Protein AF-X8CDP2-F1 (afdb_monomer_lite)

Sequence (83 aa):
METLIDYLRAWEAQRPDQILFRFVDVEGRELEHYTYQSFAERTRELAAYLFAEAALRPGDRALLVYPRDWRWSRHSSPAPASG

Structure (mmCIF, N/CA/C/O backbone):
data_AF-X8CDP2-F1
#
_entry.id   AF-X8CDP2-F1
#
loop_
_atom_site.group_PDB
_atom_site.id
_atom_site.type_symbol
_atom_site.label_atom_id
_atom_site.label_alt_id
_atom_site.label_comp_id
_atom_site.label_asym_id
_atom_site.label_entity_id
_atom_site.label_seq_id
_atom_site.pdbx_PDB_ins_code
_atom_site.Cartn_x
_atom_site.Cartn_y
_atom_site.Cartn_z
_atom_site.occupancy
_atom_site.B_iso_or_equiv
_atom_site.auth_seq_id
_atom_site.auth_comp_id
_atom_site.auth_asym_id
_atom_site.auth_atom_id
_atom_site.pdbx_PDB_model_num
ATOM 1 N N . MET A 1 1 ? 0.481 -22.233 3.471 1.00 64.19 1 MET A N 1
ATOM 2 C CA . MET A 1 1 ? 1.335 -21.294 4.224 1.00 64.19 1 MET A CA 1
ATOM 3 C C . MET A 1 1 ? 0.658 -19.949 4.137 1.00 64.19 1 MET A C 1
ATOM 5 O O . MET A 1 1 ? 0.453 -19.496 3.021 1.00 64.19 1 MET A O 1
ATOM 9 N N . GLU A 1 2 ? 0.223 -19.393 5.264 1.00 83.44 2 GLU A N 1
ATOM 10 C CA . GLU A 1 2 ? -0.410 -18.071 5.280 1.00 83.44 2 GLU A CA 1
ATOM 11 C C . GLU A 1 2 ? 0.671 -16.993 5.171 1.00 83.44 2 GLU A C 1
ATOM 13 O O . GLU A 1 2 ? 1.703 -17.058 5.843 1.00 83.44 2 GLU A O 1
ATOM 18 N N . THR A 1 3 ? 0.460 -16.035 4.275 1.00 92.75 3 THR A N 1
ATOM 19 C CA . THR A 1 3 ? 1.324 -14.869 4.092 1.00 92.75 3 THR A CA 1
ATOM 20 C C . THR A 1 3 ? 0.774 -13.676 4.869 1.00 92.75 3 THR A C 1
ATOM 22 O O . THR A 1 3 ? -0.401 -13.632 5.229 1.00 92.75 3 THR A O 1
ATOM 25 N N . LEU A 1 4 ? 1.600 -12.647 5.071 1.00 91.62 4 LEU A N 1
ATOM 26 C CA . LEU A 1 4 ? 1.138 -11.365 5.618 1.00 91.62 4 LEU A CA 1
ATOM 27 C C . LEU A 1 4 ? -0.064 -10.801 4.835 1.00 91.62 4 LEU A C 1
ATOM 29 O O . LEU A 1 4 ? -0.983 -10.240 5.426 1.00 91.62 4 LEU A O 1
ATOM 33 N N . ILE A 1 5 ? -0.070 -10.977 3.510 1.00 91.88 5 ILE A N 1
ATOM 34 C CA . ILE A 1 5 ? -1.145 -10.496 2.637 1.00 91.88 5 ILE A CA 1
ATOM 35 C C . ILE A 1 5 ? -2.457 -11.241 2.904 1.00 91.88 5 ILE A C 1
ATOM 37 O O . ILE A 1 5 ? -3.522 -10.628 2.837 1.00 91.88 5 ILE A O 1
ATOM 41 N N . ASP A 1 6 ? -2.400 -12.528 3.252 1.00 94.25 6 ASP A N 1
ATOM 42 C CA . ASP A 1 6 ? -3.599 -13.315 3.559 1.00 94.25 6 ASP A CA 1
ATOM 43 C C . ASP A 1 6 ? -4.283 -12.811 4.837 1.00 94.25 6 ASP A C 1
ATOM 45 O O . ASP A 1 6 ? -5.499 -12.618 4.846 1.00 94.25 6 ASP A O 1
ATOM 49 N N . TYR A 1 7 ? -3.509 -12.475 5.875 1.00 94.00 7 TYR A N 1
ATOM 50 C CA . TYR A 1 7 ? -4.052 -11.856 7.090 1.00 94.00 7 TYR A CA 1
ATOM 51 C C . TYR A 1 7 ? -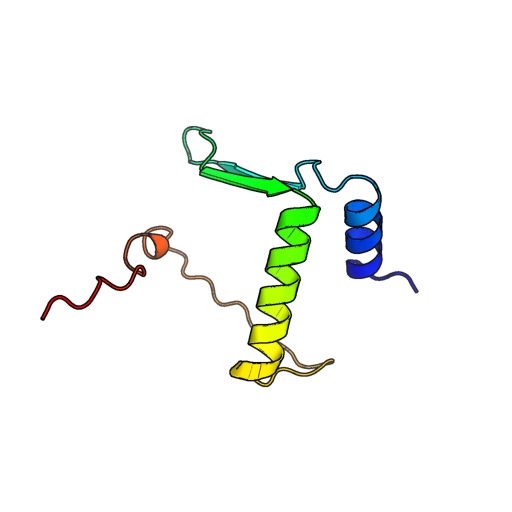4.658 -10.475 6.825 1.00 94.00 7 TYR A C 1
ATOM 53 O O . TYR A 1 7 ? -5.742 -10.172 7.323 1.00 94.00 7 TYR A O 1
ATOM 61 N N . LEU A 1 8 ? -3.994 -9.647 6.012 1.00 92.81 8 LEU A N 1
ATOM 62 C CA . LEU A 1 8 ? -4.506 -8.321 5.655 1.00 92.81 8 LEU A CA 1
ATOM 63 C C . LEU A 1 8 ? -5.841 -8.412 4.905 1.00 92.81 8 LEU A C 1
ATOM 65 O O . LEU A 1 8 ? -6.766 -7.673 5.232 1.00 92.81 8 LEU A O 1
ATOM 69 N N . ARG A 1 9 ? -5.979 -9.365 3.974 1.00 94.44 9 ARG A N 1
ATOM 70 C CA . ARG A 1 9 ? -7.251 -9.642 3.283 1.00 94.44 9 ARG A CA 1
ATOM 71 C C . ARG A 1 9 ? -8.327 -10.152 4.237 1.00 94.44 9 ARG A C 1
ATOM 73 O O . ARG A 1 9 ? -9.478 -9.735 4.148 1.00 94.44 9 ARG A O 1
ATOM 80 N N . ALA A 1 10 ? -7.963 -11.036 5.166 1.00 95.94 10 ALA A N 1
ATOM 81 C CA . ALA A 1 10 ? -8.900 -11.544 6.161 1.00 95.94 10 ALA A CA 1
ATOM 82 C C . ALA A 1 10 ? -9.442 -10.417 7.056 1.00 95.94 10 ALA A C 1
ATOM 84 O O . ALA A 1 10 ? -10.631 -10.409 7.375 1.00 95.94 10 ALA A O 1
ATOM 85 N N . TRP A 1 11 ? -8.601 -9.454 7.444 1.00 95.88 11 TRP A N 1
ATOM 86 C CA . TRP A 1 11 ? -9.026 -8.306 8.243 1.00 95.88 11 TRP A CA 1
ATOM 87 C C . TRP A 1 11 ? -9.807 -7.268 7.448 1.00 95.88 11 TRP A C 1
ATOM 89 O O . TRP A 1 11 ? -10.795 -6.766 7.972 1.00 95.88 11 TRP A O 1
ATOM 99 N N . GLU A 1 12 ? -9.443 -6.998 6.196 1.00 96.50 12 GLU A N 1
ATOM 100 C CA . GLU A 1 12 ? -10.259 -6.173 5.298 1.00 96.50 12 GLU A CA 1
ATOM 101 C C . GLU A 1 12 ? -11.695 -6.706 5.202 1.00 96.50 12 GLU A C 1
ATOM 103 O O . GLU A 1 12 ? -12.639 -5.938 5.354 1.00 96.50 12 GLU A O 1
ATOM 108 N N . ALA A 1 13 ? -11.870 -8.022 5.042 1.00 96.69 13 ALA A N 1
ATOM 109 C CA . ALA A 1 13 ? -13.194 -8.634 4.946 1.00 96.69 13 ALA A CA 1
ATOM 110 C C . ALA A 1 13 ? -13.994 -8.591 6.262 1.00 96.69 13 ALA A C 1
ATOM 112 O O . ALA A 1 13 ? -15.217 -8.486 6.241 1.00 96.69 13 ALA A O 1
ATOM 113 N N . GLN A 1 14 ? -13.320 -8.705 7.410 1.00 97.44 14 GLN A N 1
ATOM 114 C CA . GLN A 1 14 ? -13.979 -8.784 8.721 1.00 97.44 14 GLN A CA 1
ATOM 115 C C . GLN A 1 14 ? -14.252 -7.415 9.35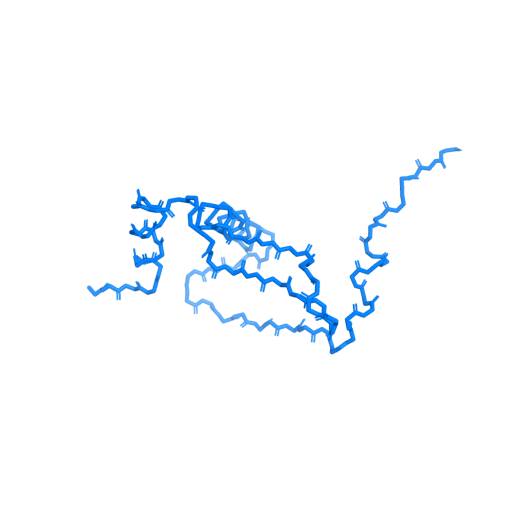5 1.00 97.44 14 GLN A C 1
ATOM 117 O O . GLN A 1 14 ? -15.192 -7.275 10.133 1.00 97.44 14 GLN A O 1
ATOM 122 N N . ARG A 1 15 ? -13.396 -6.426 9.089 1.00 96.31 15 ARG A N 1
ATOM 123 C CA . ARG A 1 15 ? -13.379 -5.127 9.779 1.00 96.31 15 ARG A CA 1
ATOM 124 C C . ARG A 1 15 ? -12.908 -3.995 8.850 1.00 96.31 15 ARG A C 1
ATOM 126 O O . ARG A 1 15 ? -11.927 -3.322 9.175 1.00 96.31 15 ARG A O 1
ATOM 133 N N . PRO A 1 16 ? -13.597 -3.769 7.716 1.00 96.00 16 PRO A N 1
ATOM 134 C CA . PRO A 1 16 ? -13.158 -2.840 6.671 1.00 96.00 16 PRO A CA 1
ATOM 135 C C . PRO A 1 16 ? -12.980 -1.404 7.178 1.00 96.00 16 PRO A C 1
ATOM 137 O O . PRO A 1 16 ? -11.994 -0.757 6.832 1.00 96.00 16 PRO A O 1
ATOM 140 N N . ASP A 1 17 ? -13.875 -0.948 8.059 1.00 97.25 17 ASP A N 1
ATOM 141 C CA . ASP A 1 17 ? -13.902 0.425 8.582 1.00 97.25 17 ASP A CA 1
ATOM 142 C C . ASP A 1 17 ? -12.979 0.648 9.791 1.00 97.25 17 ASP A C 1
ATOM 144 O O . ASP A 1 17 ? -12.826 1.774 10.270 1.00 97.25 17 ASP A O 1
ATOM 148 N N . GLN A 1 18 ? -12.350 -0.406 10.326 1.00 97.38 18 GLN A N 1
ATOM 149 C CA . GLN A 1 18 ? -11.441 -0.255 11.459 1.00 97.38 18 GLN A CA 1
ATOM 150 C C . GLN A 1 18 ? -10.138 0.413 11.004 1.00 97.38 18 GLN A C 1
ATOM 152 O O . GLN A 1 18 ? -9.525 0.001 10.019 1.00 97.38 18 GLN A O 1
ATOM 157 N N . ILE A 1 19 ? -9.697 1.427 11.753 1.00 96.25 19 ILE A N 1
ATOM 158 C CA . ILE A 1 19 ? -8.432 2.128 11.505 1.00 96.25 19 ILE A CA 1
ATOM 159 C C . ILE A 1 19 ? -7.263 1.155 11.685 1.00 96.25 19 ILE A C 1
ATOM 161 O O . ILE A 1 19 ? -7.106 0.551 12.746 1.00 96.25 19 ILE A O 1
ATOM 165 N N . LEU A 1 20 ? -6.437 1.043 10.647 1.00 94.56 20 LEU A N 1
ATOM 166 C CA . LEU A 1 20 ? -5.198 0.273 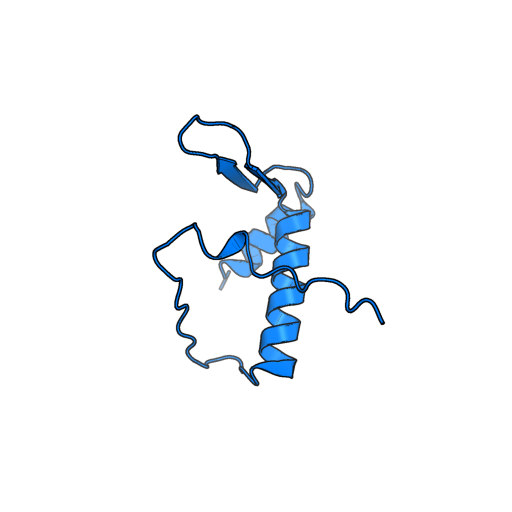10.632 1.00 94.56 20 LEU A CA 1
ATOM 167 C C . LEU A 1 20 ? -3.993 1.159 10.981 1.00 94.56 20 LEU A C 1
ATOM 169 O O . LEU A 1 20 ? -3.190 0.791 11.834 1.00 94.56 20 LEU A O 1
ATOM 173 N N . PHE A 1 21 ? -3.887 2.339 10.360 1.00 89.81 21 PHE A N 1
ATOM 174 C CA . PHE A 1 21 ? -2.811 3.300 10.617 1.00 89.81 21 PHE A CA 1
ATOM 175 C C . PHE A 1 21 ? -3.355 4.715 10.789 1.00 89.81 21 PHE A C 1
ATOM 177 O O . PHE A 1 21 ? -4.327 5.107 10.142 1.00 89.81 21 PHE A O 1
ATOM 184 N N . ARG A 1 22 ? -2.683 5.495 11.637 1.00 91.19 22 ARG A N 1
ATOM 185 C CA . ARG A 1 22 ? -2.909 6.930 11.801 1.00 91.19 22 ARG A CA 1
ATOM 186 C C . ARG A 1 22 ? -1.568 7.648 11.761 1.00 91.19 22 ARG A C 1
ATOM 188 O O . ARG A 1 22 ? -0.661 7.300 12.514 1.00 91.19 22 ARG A O 1
ATOM 195 N N . PHE A 1 23 ? -1.465 8.643 10.895 1.00 87.81 23 PHE A N 1
ATOM 196 C CA . PHE A 1 23 ? -0.327 9.542 10.815 1.00 87.81 23 PHE A CA 1
ATOM 197 C C . PHE A 1 23 ? -0.625 10.788 11.637 1.00 87.81 23 PHE A C 1
ATOM 199 O O . PHE A 1 23 ? -1.691 11.392 11.507 1.00 87.81 23 PHE A O 1
ATOM 206 N N . VAL A 1 24 ? 0.325 11.162 12.487 1.00 90.31 24 VAL A N 1
ATOM 207 C CA . VAL A 1 24 ? 0.229 12.342 13.346 1.00 90.31 24 VAL A CA 1
ATOM 208 C C . VAL A 1 24 ? 1.434 13.249 13.132 1.00 90.31 24 VAL A C 1
ATOM 210 O O . VAL A 1 24 ? 2.523 12.767 12.810 1.00 90.31 24 VAL A O 1
ATOM 213 N N . ASP A 1 25 ? 1.232 14.556 13.281 1.00 85.88 25 ASP A N 1
ATOM 214 C CA . ASP A 1 25 ? 2.326 15.526 13.319 1.00 85.88 25 ASP A CA 1
ATOM 215 C C . ASP A 1 25 ? 3.073 15.489 14.665 1.00 85.88 25 ASP A C 1
ATOM 217 O O . ASP A 1 25 ? 2.759 14.703 15.565 1.00 85.88 25 ASP A O 1
ATOM 221 N N . VAL A 1 26 ? 4.103 16.329 14.799 1.00 84.00 26 VAL A N 1
ATOM 222 C CA . VAL A 1 26 ? 4.917 16.401 16.024 1.00 84.00 26 VAL A CA 1
ATOM 223 C C . VAL A 1 26 ? 4.129 16.957 17.216 1.00 84.00 26 VAL A C 1
ATOM 225 O O . VAL A 1 26 ? 4.510 16.724 18.361 1.00 84.00 26 VAL A O 1
ATOM 228 N N . GLU A 1 27 ? 3.013 17.644 16.962 1.00 88.88 27 GLU A N 1
ATOM 229 C CA . GLU A 1 27 ? 2.054 18.114 17.960 1.00 88.88 27 GLU A CA 1
ATOM 230 C C . GLU A 1 27 ? 0.950 17.081 18.273 1.00 88.88 27 GLU A C 1
ATOM 232 O O . GLU A 1 27 ? 0.080 17.343 19.106 1.00 88.88 27 GLU A O 1
ATOM 237 N N . GLY A 1 28 ? 0.978 15.904 17.640 1.00 84.12 28 GLY A N 1
ATOM 238 C CA . GLY A 1 28 ? 0.008 14.828 17.836 1.00 84.12 28 GLY A CA 1
ATOM 239 C C . GLY A 1 28 ? -1.327 15.034 17.113 1.00 84.12 28 GLY A C 1
ATOM 240 O O . GLY A 1 28 ? -2.277 14.291 17.373 1.00 84.12 28 GLY A O 1
ATOM 241 N N . ARG A 1 29 ? -1.435 16.020 16.215 1.00 87.19 29 ARG A N 1
ATOM 242 C CA . ARG A 1 29 ? -2.633 16.214 15.392 1.00 87.19 29 ARG A CA 1
ATOM 243 C C . ARG A 1 29 ? -2.646 15.209 14.256 1.00 87.19 29 ARG A C 1
ATOM 245 O O . ARG A 1 29 ? -1.625 14.945 13.626 1.00 87.19 29 ARG A O 1
ATOM 252 N N . GLU A 1 30 ? -3.822 14.662 13.984 1.00 88.56 30 GLU A N 1
ATOM 253 C CA . GLU A 1 30 ? -4.007 13.716 12.893 1.00 88.56 30 GLU A CA 1
ATOM 254 C C . GLU A 1 30 ? -3.833 14.402 11.537 1.00 88.56 30 GLU A C 1
ATOM 256 O O . GLU A 1 30 ? -4.528 15.367 11.222 1.00 88.56 30 GLU A O 1
ATOM 261 N N . LEU A 1 31 ? -2.902 13.875 10.747 1.00 87.75 31 LEU A N 1
ATOM 262 C CA . LEU A 1 31 ? -2.670 14.284 9.367 1.00 87.75 31 LEU A CA 1
ATOM 263 C C . LEU A 1 31 ? -3.492 13.431 8.404 1.00 87.75 31 LEU A C 1
ATOM 265 O O . LEU A 1 31 ? -4.070 13.949 7.454 1.00 87.75 31 LEU A O 1
ATOM 269 N N . GLU A 1 32 ? -3.525 12.123 8.649 1.00 87.50 32 GLU A N 1
ATOM 270 C CA . GLU A 1 32 ? -4.196 11.152 7.792 1.00 87.50 32 GLU A CA 1
ATOM 271 C C . GLU A 1 32 ? -4.469 9.861 8.570 1.00 87.50 32 GLU A C 1
ATOM 273 O O . GLU A 1 32 ? -3.729 9.504 9.494 1.00 87.50 32 GLU A O 1
ATOM 278 N N . HIS A 1 33 ? -5.500 9.120 8.177 1.00 92.19 33 HIS A N 1
ATOM 279 C CA . HIS A 1 33 ? -5.742 7.770 8.668 1.00 92.19 33 HIS A CA 1
ATOM 280 C C . HIS A 1 33 ? -6.107 6.833 7.521 1.00 92.19 33 HIS A C 1
ATOM 282 O O . HIS A 1 33 ? -6.689 7.235 6.517 1.00 92.19 33 HIS A O 1
ATOM 288 N N . TYR A 1 34 ? -5.801 5.555 7.716 1.00 94.56 34 TYR A N 1
ATOM 289 C CA . TYR A 1 34 ? -6.169 4.482 6.806 1.00 94.56 34 TYR A CA 1
ATOM 290 C C . TYR A 1 34 ? -6.967 3.427 7.558 1.00 94.56 34 TYR A C 1
ATOM 292 O O . TYR A 1 34 ? -6.529 2.946 8.606 1.00 94.56 34 TYR A O 1
ATOM 300 N N . THR A 1 35 ? -8.126 3.060 7.018 1.00 97.31 35 THR A N 1
ATOM 301 C CA . THR A 1 35 ? -8.864 1.870 7.441 1.00 97.31 35 THR A CA 1
ATOM 302 C C . THR A 1 35 ? -8.287 0.638 6.745 1.00 97.31 35 THR A C 1
ATOM 304 O O . THR A 1 35 ? -7.475 0.763 5.824 1.00 97.31 35 THR A O 1
ATOM 307 N N . TYR A 1 36 ? -8.683 -0.567 7.162 1.00 96.88 36 TYR A N 1
ATOM 308 C CA . TYR A 1 36 ? -8.284 -1.778 6.437 1.00 96.88 36 TYR A CA 1
ATOM 309 C C . TYR A 1 36 ? -8.720 -1.733 4.967 1.00 96.88 36 TYR A C 1
ATOM 311 O O . TYR A 1 36 ? -7.934 -2.110 4.098 1.00 96.88 36 TYR A O 1
ATOM 319 N N . GLN A 1 37 ? -9.924 -1.228 4.685 1.00 96.88 37 GLN A N 1
ATOM 320 C CA . GLN A 1 37 ? -10.413 -1.080 3.317 1.00 96.88 37 GLN A CA 1
ATOM 321 C C . GLN A 1 37 ? -9.587 -0.069 2.516 1.00 96.88 37 GLN A C 1
ATOM 323 O O . GLN A 1 37 ? -9.066 -0.419 1.457 1.00 96.88 37 GLN A O 1
ATOM 328 N N . SER A 1 38 ? -9.407 1.160 3.017 1.00 95.75 38 SER A N 1
ATOM 329 C CA . SER A 1 38 ? -8.694 2.186 2.243 1.00 95.75 38 SER A CA 1
ATOM 330 C C . SER A 1 38 ? -7.220 1.828 2.033 1.00 95.75 38 SER A C 1
ATOM 332 O O . SER A 1 38 ? -6.653 2.095 0.973 1.00 95.75 38 SER A O 1
ATOM 334 N N . PHE A 1 39 ? -6.599 1.142 2.997 1.00 95.06 39 PHE A N 1
ATOM 335 C CA . PHE A 1 39 ? -5.254 0.593 2.838 1.00 95.06 39 PHE A CA 1
ATOM 336 C C . PHE A 1 39 ? -5.192 -0.495 1.754 1.00 95.06 39 PHE A C 1
ATOM 338 O O . PHE A 1 39 ? -4.275 -0.507 0.927 1.00 95.06 39 PHE A O 1
ATOM 345 N N . ALA A 1 40 ? -6.161 -1.413 1.726 1.00 95.31 40 ALA A N 1
ATOM 346 C CA . ALA A 1 40 ? -6.216 -2.474 0.726 1.00 95.31 40 ALA A CA 1
ATOM 347 C C . ALA A 1 40 ? -6.444 -1.923 -0.692 1.00 95.31 40 ALA A C 1
ATOM 349 O O . ALA A 1 40 ? -5.794 -2.363 -1.639 1.00 95.31 40 ALA A O 1
ATOM 350 N N . GLU A 1 41 ? -7.310 -0.923 -0.848 1.00 95.38 41 GLU A N 1
ATOM 351 C CA . GLU A 1 41 ? -7.517 -0.220 -2.119 1.00 95.38 41 GLU A CA 1
ATOM 352 C C . GLU A 1 41 ? -6.220 0.446 -2.602 1.00 95.38 41 GLU A C 1
ATOM 354 O O . GLU A 1 41 ? -5.744 0.142 -3.699 1.00 95.38 41 GLU A O 1
ATOM 359 N N . ARG A 1 42 ? -5.565 1.246 -1.749 1.00 94.06 42 ARG A N 1
ATOM 360 C CA . ARG A 1 42 ? -4.294 1.909 -2.092 1.00 94.06 42 ARG A CA 1
ATOM 361 C C . ARG A 1 42 ? -3.171 0.944 -2.445 1.00 94.06 42 ARG A C 1
ATOM 363 O O . ARG A 1 42 ? -2.398 1.198 -3.367 1.00 94.06 42 ARG A O 1
ATOM 370 N N . THR A 1 43 ? -3.055 -0.169 -1.727 1.00 94.25 43 THR A N 1
ATOM 371 C CA . THR A 1 43 ? -2.007 -1.159 -2.011 1.00 94.25 43 THR A CA 1
ATOM 372 C C . THR A 1 43 ? -2.259 -1.913 -3.315 1.00 94.25 43 THR A C 1
ATOM 374 O O . THR A 1 43 ? -1.296 -2.215 -4.020 1.00 94.25 43 THR A O 1
ATOM 377 N N . ARG A 1 44 ? -3.522 -2.166 -3.694 1.00 94.62 44 ARG A N 1
ATOM 378 C CA . ARG A 1 44 ? -3.866 -2.723 -5.016 1.00 94.62 44 ARG A CA 1
ATOM 379 C C . ARG A 1 44 ? -3.527 -1.754 -6.145 1.00 94.62 44 ARG A C 1
ATOM 381 O O . ARG A 1 44 ? -2.940 -2.186 -7.133 1.00 94.62 44 ARG A O 1
ATOM 388 N N . GLU A 1 45 ? -3.844 -0.469 -5.984 1.00 95.81 45 GLU A N 1
ATOM 389 C CA . GLU A 1 45 ? -3.470 0.581 -6.945 1.00 95.81 45 GLU A CA 1
ATOM 390 C C . GLU A 1 45 ? -1.948 0.641 -7.133 1.00 95.81 45 GLU A C 1
ATOM 392 O O . GLU A 1 45 ? -1.451 0.592 -8.259 1.00 95.81 45 GLU A O 1
ATOM 397 N N . LEU A 1 46 ? -1.194 0.660 -6.028 1.00 94.00 46 LEU A N 1
ATOM 398 C CA . LEU A 1 46 ? 0.266 0.670 -6.068 1.00 94.00 46 LEU A CA 1
ATOM 399 C C . LEU A 1 46 ? 0.831 -0.597 -6.723 1.00 94.00 46 LEU A C 1
ATOM 401 O O . LEU A 1 46 ? 1.742 -0.508 -7.540 1.00 94.00 46 LEU A O 1
ATOM 405 N N . ALA A 1 47 ? 0.297 -1.776 -6.398 1.00 94.25 47 ALA A N 1
ATOM 406 C CA . ALA A 1 47 ? 0.735 -3.030 -7.006 1.00 94.25 47 ALA A CA 1
ATOM 407 C C . ALA A 1 47 ? 0.483 -3.051 -8.522 1.00 9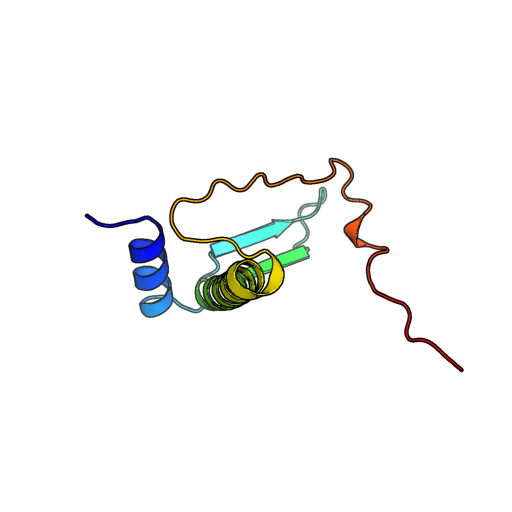4.25 47 ALA A C 1
ATOM 409 O O . ALA A 1 47 ? 1.356 -3.484 -9.276 1.00 94.25 47 ALA A O 1
ATOM 410 N N . ALA A 1 48 ? -0.672 -2.547 -8.973 1.00 95.25 48 ALA A N 1
ATOM 411 C CA . ALA A 1 48 ? -0.983 -2.414 -10.393 1.00 95.25 48 ALA A CA 1
ATOM 412 C C . ALA A 1 48 ? 0.007 -1.474 -11.098 1.00 95.25 48 ALA A C 1
ATOM 414 O O . ALA A 1 48 ? 0.552 -1.835 -12.140 1.00 95.25 48 ALA A O 1
ATOM 415 N N . TYR A 1 49 ? 0.310 -0.321 -10.492 1.00 94.88 49 TYR A N 1
ATOM 416 C CA . TYR A 1 49 ? 1.313 0.615 -11.004 1.00 94.88 49 TYR A CA 1
ATOM 417 C C . TYR A 1 49 ? 2.710 -0.017 -11.087 1.00 94.88 49 TYR A C 1
ATOM 419 O O . TYR A 1 49 ? 3.365 0.055 -12.122 1.00 94.88 49 TYR A O 1
ATOM 427 N N . LEU A 1 50 ? 3.169 -0.691 -10.029 1.00 94.50 50 LEU A N 1
ATOM 428 C CA . LEU A 1 50 ? 4.485 -1.340 -10.011 1.00 94.50 50 LEU A CA 1
ATOM 429 C C . LEU A 1 50 ? 4.606 -2.446 -11.068 1.00 94.50 50 LEU A C 1
ATOM 431 O O . LEU A 1 50 ? 5.671 -2.634 -11.659 1.00 94.50 50 LEU A O 1
ATOM 435 N N . PHE A 1 51 ? 3.520 -3.174 -11.318 1.00 94.44 51 PHE A N 1
ATOM 436 C CA . PHE A 1 51 ? 3.490 -4.218 -12.333 1.00 94.44 51 PHE A CA 1
ATOM 437 C C . PHE A 1 51 ? 3.516 -3.653 -13.760 1.00 94.44 51 PHE A C 1
ATOM 439 O O . PHE A 1 51 ? 4.227 -4.194 -14.616 1.00 94.44 51 PHE A O 1
ATOM 446 N N . ALA A 1 52 ? 2.740 -2.591 -14.005 1.00 95.06 52 ALA A N 1
ATOM 447 C CA . ALA A 1 52 ? 2.562 -1.984 -15.322 1.00 95.06 52 ALA A CA 1
ATOM 448 C C . ALA A 1 52 ? 3.723 -1.055 -15.705 1.00 95.06 52 ALA A C 1
ATOM 450 O O . ALA A 1 52 ? 4.321 -1.231 -16.762 1.00 95.06 52 ALA A O 1
ATOM 451 N N . GLU A 1 53 ? 4.075 -0.118 -14.826 1.00 94.31 53 GLU A N 1
ATOM 452 C CA . GLU A 1 53 ? 4.992 0.987 -15.126 1.00 94.31 53 GLU A CA 1
ATOM 453 C C . GLU A 1 53 ? 6.430 0.695 -14.682 1.00 94.31 53 GLU A C 1
ATOM 455 O O . GLU A 1 53 ? 7.382 1.015 -15.388 1.00 94.31 53 GLU A O 1
ATOM 460 N N . ALA A 1 54 ? 6.613 0.045 -13.526 1.00 90.44 54 ALA A N 1
ATOM 461 C CA . ALA A 1 54 ? 7.946 -0.320 -13.029 1.00 90.44 54 ALA A CA 1
ATOM 462 C C . ALA A 1 54 ? 8.415 -1.708 -13.506 1.00 90.44 54 ALA A C 1
ATOM 464 O O . ALA A 1 54 ? 9.517 -2.135 -13.163 1.00 90.44 54 ALA A O 1
ATOM 465 N N . ALA A 1 55 ? 7.577 -2.412 -14.278 1.00 93.19 55 ALA A N 1
ATOM 466 C CA . ALA A 1 55 ? 7.818 -3.750 -14.819 1.00 93.19 55 ALA A CA 1
ATOM 467 C C . ALA A 1 55 ? 8.245 -4.810 -13.780 1.00 93.19 55 ALA A C 1
ATOM 469 O O . ALA A 1 55 ? 8.822 -5.833 -14.153 1.00 93.19 55 ALA A O 1
ATOM 470 N N . LEU A 1 56 ? 7.924 -4.610 -12.495 1.00 95.31 56 LEU A N 1
ATOM 471 C CA . LEU A 1 56 ? 8.259 -5.562 -11.437 1.00 95.31 56 LEU A CA 1
ATOM 472 C C . LEU A 1 56 ? 7.451 -6.857 -11.587 1.00 95.31 56 LEU A C 1
ATOM 474 O O . LEU A 1 56 ? 6.280 -6.858 -11.992 1.00 95.31 56 LEU A O 1
ATOM 478 N N . ARG A 1 57 ? 8.084 -7.980 -11.253 1.00 95.25 57 ARG A N 1
ATOM 479 C CA . ARG A 1 57 ? 7.512 -9.328 -11.293 1.00 95.25 57 ARG A CA 1
ATOM 480 C C . ARG A 1 57 ? 7.620 -10.020 -9.931 1.00 95.25 57 ARG A C 1
ATOM 482 O O . ARG A 1 57 ? 8.455 -9.653 -9.103 1.00 95.25 57 ARG A O 1
ATOM 489 N N . PRO A 1 58 ? 6.778 -11.037 -9.664 1.00 92.06 58 PRO A N 1
ATOM 490 C CA . PRO A 1 58 ? 6.920 -11.854 -8.465 1.00 92.06 58 PRO A CA 1
ATOM 491 C C . PRO A 1 58 ? 8.333 -12.443 -8.356 1.00 92.06 58 PRO A C 1
ATOM 493 O O . PRO A 1 58 ? 8.802 -13.102 -9.279 1.00 92.06 58 PRO A O 1
ATOM 496 N N . GLY A 1 59 ? 8.991 -12.215 -7.219 1.00 93.31 59 GLY A N 1
ATOM 497 C CA . GLY A 1 59 ? 10.370 -12.648 -6.967 1.00 93.31 59 GLY A CA 1
ATOM 498 C C . GLY A 1 59 ? 11.430 -11.561 -7.174 1.00 93.31 59 GLY A C 1
ATOM 499 O O . GLY A 1 59 ? 12.541 -11.712 -6.661 1.00 93.31 59 GLY A O 1
ATOM 500 N N . ASP A 1 60 ? 11.089 -10.453 -7.839 1.00 95.12 60 ASP A N 1
ATOM 501 C CA . ASP A 1 60 ? 11.996 -9.317 -7.995 1.00 95.12 60 ASP A CA 1
ATOM 502 C C . ASP A 1 60 ? 12.249 -8.605 -6.662 1.00 95.12 60 ASP A C 1
ATOM 504 O O . ASP A 1 60 ? 11.427 -8.606 -5.741 1.00 95.12 60 ASP A O 1
ATOM 508 N N . ARG A 1 61 ? 13.415 -7.961 -6.562 1.00 94.25 61 ARG A N 1
ATOM 509 C CA . ARG A 1 61 ? 13.803 -7.160 -5.397 1.00 94.25 61 ARG A CA 1
ATOM 510 C C . ARG A 1 61 ? 13.611 -5.683 -5.714 1.00 94.25 61 ARG A C 1
ATOM 512 O O . ARG A 1 61 ? 14.202 -5.179 -6.663 1.00 94.25 61 ARG A O 1
ATOM 519 N N . ALA A 1 62 ? 12.843 -4.990 -4.881 1.00 91.38 62 ALA A N 1
ATOM 520 C CA . ALA A 1 62 ? 12.665 -3.545 -4.955 1.00 91.38 62 ALA A CA 1
ATOM 521 C C . ALA A 1 62 ? 13.385 -2.851 -3.789 1.00 91.38 62 ALA A C 1
ATOM 523 O O . ALA A 1 62 ? 13.381 -3.350 -2.663 1.00 91.38 62 ALA A O 1
ATOM 524 N N . LEU A 1 63 ? 13.982 -1.687 -4.056 1.00 93.06 63 LEU A N 1
ATOM 525 C CA . LEU A 1 63 ? 14.535 -0.800 -3.034 1.00 93.06 63 LEU A CA 1
ATOM 526 C C . LEU A 1 63 ? 13.597 0.398 -2.859 1.00 93.06 63 LEU A C 1
ATOM 528 O O . LEU A 1 63 ? 13.381 1.156 -3.801 1.00 93.06 63 LEU A O 1
ATOM 532 N N . LEU A 1 64 ? 13.066 0.586 -1.651 1.00 89.88 64 LEU A N 1
ATOM 533 C CA . LEU A 1 64 ? 12.296 1.779 -1.302 1.00 89.88 64 LEU A CA 1
ATOM 534 C C . LEU A 1 64 ? 13.251 2.869 -0.800 1.00 89.88 64 LEU A C 1
ATOM 536 O O . LEU A 1 64 ? 13.811 2.756 0.290 1.00 89.88 64 LEU A O 1
ATOM 540 N N . VAL A 1 65 ? 13.447 3.917 -1.604 1.00 88.56 65 VAL A N 1
ATOM 541 C CA . VAL A 1 65 ? 14.280 5.075 -1.248 1.00 88.56 65 VAL A CA 1
ATOM 542 C C . VAL A 1 65 ? 13.373 6.236 -0.864 1.00 88.56 65 VAL A C 1
ATOM 544 O O . VAL A 1 65 ? 12.799 6.896 -1.726 1.00 88.56 65 VAL A O 1
ATOM 547 N N . TYR A 1 66 ? 13.256 6.490 0.437 1.00 78.56 66 TYR A N 1
ATOM 548 C CA . TYR A 1 66 ? 12.534 7.651 0.949 1.00 78.56 66 TYR A CA 1
ATOM 549 C C . TYR A 1 66 ? 13.515 8.790 1.249 1.00 78.56 66 TYR A C 1
ATOM 551 O O . TYR A 1 66 ? 14.512 8.563 1.949 1.00 78.56 66 TYR A O 1
ATOM 559 N N . PRO A 1 67 ? 13.268 10.017 0.754 1.00 77.12 67 PRO A N 1
ATOM 560 C CA . PRO A 1 67 ? 14.041 11.170 1.186 1.00 77.12 67 PRO A CA 1
ATOM 561 C C . PRO A 1 67 ? 13.815 11.393 2.687 1.00 77.12 67 PRO A C 1
ATOM 563 O O . PRO A 1 67 ? 12.700 11.275 3.191 1.00 77.12 67 PRO A O 1
ATOM 566 N N . ARG A 1 68 ? 14.892 11.696 3.423 1.00 59.75 68 ARG A N 1
ATOM 567 C CA . ARG A 1 68 ? 14.818 11.942 4.875 1.00 59.75 68 ARG A CA 1
ATOM 568 C C . ARG A 1 68 ? 14.086 13.241 5.223 1.00 59.75 68 ARG A C 1
ATOM 570 O O . ARG A 1 68 ? 13.730 13.430 6.383 1.00 59.75 68 ARG A O 1
ATOM 577 N N . ASP A 1 69 ? 13.910 14.155 4.268 1.00 53.34 69 ASP A N 1
ATOM 578 C CA . ASP A 1 69 ? 13.255 15.431 4.515 1.00 53.34 69 ASP A CA 1
ATOM 579 C C . ASP A 1 69 ? 11.750 15.351 4.216 1.00 53.34 69 ASP A C 1
ATOM 581 O O . ASP A 1 69 ? 11.273 15.277 3.089 1.00 53.34 69 ASP A O 1
ATOM 585 N N . TRP A 1 70 ? 10.953 15.437 5.272 1.00 56.41 70 TRP A N 1
ATOM 586 C CA . TRP A 1 70 ? 9.494 15.510 5.193 1.00 56.41 70 TRP A CA 1
ATOM 587 C C . TRP A 1 70 ? 8.963 16.759 4.441 1.00 56.41 70 TRP A C 1
ATOM 589 O O . TRP A 1 70 ? 7.755 16.902 4.254 1.00 56.41 70 TRP A O 1
ATOM 599 N N . ARG A 1 71 ? 9.839 17.685 4.005 1.00 52.28 71 ARG A N 1
ATOM 600 C CA . ARG A 1 71 ? 9.489 18.896 3.234 1.00 52.28 71 ARG A CA 1
ATOM 601 C C . ARG A 1 71 ? 9.237 18.633 1.744 1.00 52.28 71 ARG A C 1
ATOM 603 O O . ARG A 1 71 ? 8.661 19.507 1.099 1.00 52.28 71 ARG A O 1
ATOM 610 N N . TRP A 1 72 ? 9.579 17.460 1.211 1.00 46.69 72 TRP A N 1
ATOM 611 C CA . TRP A 1 72 ? 9.350 17.115 -0.198 1.00 46.69 72 TRP A CA 1
ATOM 612 C C . TRP A 1 72 ? 7.855 17.033 -0.573 1.00 46.69 72 TRP A C 1
ATOM 614 O O . TRP A 1 72 ? 7.441 17.519 -1.626 1.00 46.69 72 TRP A O 1
ATOM 624 N N . SER A 1 73 ? 7.004 16.521 0.322 1.00 54.16 73 SER A N 1
ATOM 625 C CA . SER A 1 73 ? 5.589 16.218 0.041 1.00 54.16 73 SER A CA 1
ATOM 626 C C . SER A 1 73 ? 4.699 17.445 -0.213 1.00 54.16 73 SER A C 1
ATOM 628 O O . SER A 1 73 ? 3.570 17.294 -0.671 1.00 54.16 73 SER A O 1
ATOM 630 N N . ARG A 1 74 ? 5.173 18.667 0.075 1.00 52.47 74 ARG A N 1
ATOM 631 C CA . ARG A 1 74 ? 4.398 19.909 -0.115 1.00 52.47 74 ARG A CA 1
ATOM 632 C C . ARG A 1 74 ? 4.549 20.554 -1.494 1.00 52.47 74 ARG A C 1
ATOM 634 O O . ARG A 1 74 ? 3.770 21.448 -1.812 1.00 52.47 74 ARG A O 1
ATOM 641 N N . HIS A 1 75 ? 5.520 20.136 -2.305 1.00 45.91 75 HIS A N 1
ATOM 642 C CA . HIS A 1 75 ? 5.807 20.777 -3.597 1.00 45.91 75 HIS A CA 1
ATOM 643 C C . HIS A 1 75 ? 5.590 19.873 -4.815 1.00 45.91 75 HIS A C 1
ATOM 645 O O . HIS A 1 75 ? 5.706 20.344 -5.940 1.00 45.91 75 HIS A O 1
ATOM 651 N N . SER A 1 76 ? 5.224 18.604 -4.619 1.00 44.22 76 SER A N 1
ATOM 652 C CA . SER A 1 76 ? 5.008 17.658 -5.723 1.00 44.22 76 SER A CA 1
ATOM 653 C C . SER A 1 76 ? 3.580 17.643 -6.284 1.00 44.22 76 SER A C 1
ATOM 655 O O . SER A 1 76 ? 3.267 16.769 -7.085 1.00 44.22 76 SER A O 1
ATOM 657 N N . SER A 1 77 ? 2.716 18.594 -5.909 1.00 40.78 77 SER A N 1
ATOM 658 C CA . SER A 1 77 ? 1.459 18.797 -6.639 1.00 40.78 77 SER A CA 1
ATOM 659 C C . SER A 1 77 ? 1.775 19.592 -7.912 1.00 40.78 77 SER A C 1
ATOM 661 O O . SER A 1 77 ? 2.243 20.728 -7.787 1.00 40.78 77 SER A O 1
ATOM 663 N N . PRO A 1 78 ? 1.597 19.038 -9.126 1.00 42.59 78 PRO A N 1
ATOM 664 C CA . PRO A 1 78 ? 1.825 19.806 -10.340 1.00 42.59 78 PRO A CA 1
ATOM 665 C C . PRO A 1 78 ? 0.821 20.961 -10.370 1.00 42.59 78 PRO A C 1
ATOM 667 O O . PRO A 1 78 ? -0.390 20.750 -10.289 1.00 42.59 78 PRO A O 1
ATOM 670 N N . ALA A 1 79 ? 1.326 22.192 -10.453 1.00 45.19 79 ALA A N 1
ATOM 671 C CA . ALA A 1 79 ? 0.483 23.353 -10.700 1.00 45.19 79 ALA A CA 1
ATOM 672 C C . ALA A 1 79 ? -0.318 23.113 -11.996 1.00 45.19 79 ALA A C 1
ATOM 674 O O . ALA A 1 79 ? 0.275 22.670 -12.985 1.00 45.19 79 ALA A O 1
ATOM 675 N N . PRO A 1 80 ? -1.638 23.377 -12.029 1.00 39.38 80 PRO A N 1
ATOM 676 C CA . PRO A 1 80 ? -2.391 23.286 -13.270 1.00 39.38 80 PRO A CA 1
ATOM 677 C C . PRO A 1 80 ? -1.800 24.290 -14.262 1.00 39.38 80 PRO A C 1
ATOM 679 O O . PRO A 1 80 ? -1.723 25.487 -13.974 1.00 39.38 80 PRO A O 1
ATOM 682 N N . ALA A 1 81 ? -1.353 23.790 -15.417 1.00 47.00 81 ALA A N 1
ATOM 683 C CA . ALA A 1 81 ? -0.912 24.628 -16.521 1.00 47.00 81 ALA A CA 1
ATOM 684 C C . ALA A 1 81 ? -2.050 25.593 -16.876 1.00 47.00 81 ALA A C 1
ATOM 686 O O . ALA A 1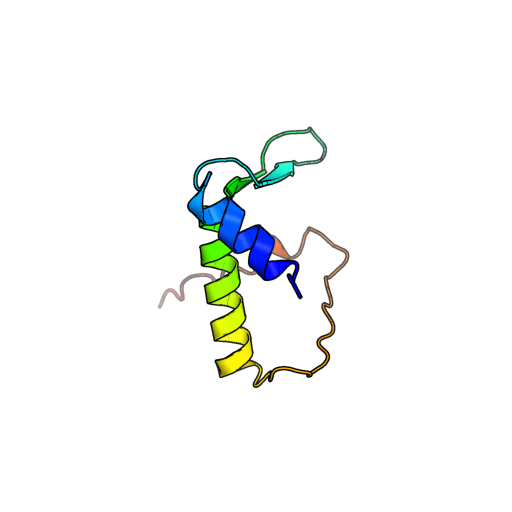 81 ? -3.109 25.179 -17.346 1.00 47.00 81 ALA A O 1
ATOM 687 N N . SER A 1 82 ? -1.840 26.871 -16.580 1.00 46.25 82 SER A N 1
ATOM 688 C CA . SER A 1 82 ? -2.705 27.959 -17.023 1.00 46.25 82 SER A CA 1
ATOM 689 C C . SER A 1 82 ? -2.077 28.518 -18.295 1.00 46.25 82 SER A C 1
ATOM 691 O O . SER A 1 82 ? -0.880 28.814 -18.294 1.00 46.25 82 SER A O 1
ATOM 693 N N . GLY A 1 83 ? -2.867 28.520 -19.372 1.00 45.41 83 GLY A N 1
ATOM 694 C CA . GLY A 1 83 ? -2.482 28.995 -20.702 1.00 45.41 83 GLY A CA 1
ATOM 695 C C . GLY A 1 83 ? -2.415 3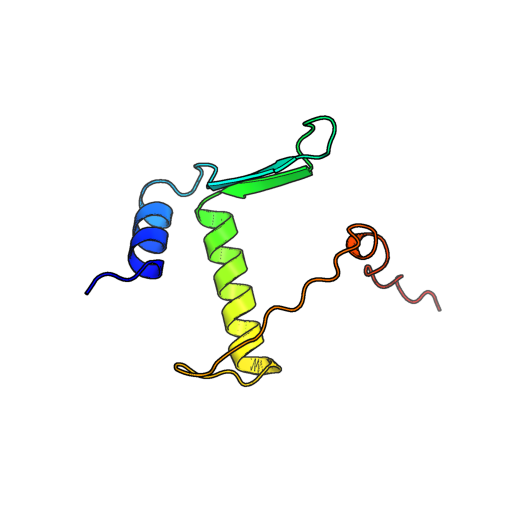0.507 -20.842 1.00 45.41 83 GLY A C 1
ATOM 696 O O . GLY A 1 83 ? -2.585 31.221 -19.828 1.00 45.41 83 GLY A O 1
#

Radius of gyration: 16.65 Å; chains: 1; bounding box: 29×50×39 Å

Secondary structure (DSSP, 8-state):
---HHHHHHHHHHH-TTSEEEEEE-TT--EEEEEEHHHHHHHHHHHHHHHHHTS---TT--------S-TTGGGT-SPPP---

pLDDT: mean 83.69, std 18.19, range [39.38, 97.44]

Foldseek 3Di:
DDDPVNVLVVCCVVWVQAWPDFDADPVRHTPDTHGSNNVVVVVVVVVVCCVPPVVDDPPDDDDDDDDPDPVPVVPPPDDPDDD

InterPro domains:
  IPR042099 ANL, N-terminal domain [G3DSA:3.40.50.12780] (1-73)

Organism: NCBI:txid1299334